Protein AF-A0A961CNM2-F1 (afdb_monomer_lite)

Sequence (95 aa):
MTRHDPADIAVTPADQRRAAELVEAALRGDGNQLGEHLADLHHAGTDRTLATIAVLARNLAVTLVAVHGDTAALKIIESTRLDALLADDDHPPHP

Secondary structure (DSSP, 8-state):
-----GGG----HHHHHHHHHHHHHHHHT-HHHHHHHHHHHHHT-HHHHHHHHHHHHHHHHHHHHHHH-HHHHHHHHHHHHHHHHHHHHTSPPP-

Structure (mmCIF, N/CA/C/O backbone):
data_AF-A0A961CNM2-F1
#
_entry.id   AF-A0A961CNM2-F1
#
loop_
_atom_site.group_PDB
_atom_site.id
_atom_site.type_symbol
_atom_site.label_atom_id
_atom_site.label_alt_id
_atom_site.label_comp_id
_atom_site.label_asym_id
_atom_site.label_entity_id
_atom_site.label_seq_id
_atom_site.pdbx_PDB_ins_code
_atom_site.Cartn_x
_atom_site.Cartn_y
_atom_site.Cartn_z
_atom_site.occupancy
_atom_site.B_iso_or_equiv
_atom_site.auth_seq_id
_atom_site.auth_comp_id
_atom_site.auth_asym_id
_atom_site.auth_atom_id
_atom_site.pdbx_PDB_model_num
ATOM 1 N N . MET A 1 1 ? -2.581 7.021 -28.416 1.00 44.81 1 MET A N 1
ATOM 2 C CA . MET A 1 1 ? -2.429 6.369 -27.098 1.00 44.81 1 MET A CA 1
ATOM 3 C C . MET A 1 1 ? -3.804 5.943 -26.626 1.00 44.81 1 MET A C 1
ATOM 5 O O . MET A 1 1 ? -4.598 6.791 -26.241 1.00 44.81 1 MET A O 1
ATOM 9 N N . THR A 1 2 ? -4.128 4.662 -26.747 1.00 46.50 2 THR A N 1
ATOM 10 C CA . THR A 1 2 ? -5.333 4.071 -26.155 1.00 46.50 2 THR A CA 1
ATOM 11 C C . THR A 1 2 ? -5.158 4.093 -24.638 1.00 46.50 2 THR A C 1
ATOM 13 O O . THR A 1 2 ? -4.178 3.549 -24.136 1.00 46.50 2 THR A O 1
ATOM 16 N N . ARG A 1 3 ? -6.045 4.782 -23.911 1.00 54.41 3 ARG A N 1
ATOM 17 C CA . ARG A 1 3 ? -6.063 4.735 -22.442 1.00 54.41 3 ARG A CA 1
ATOM 18 C C . ARG A 1 3 ? -6.446 3.313 -22.036 1.00 54.41 3 ARG A C 1
ATOM 20 O O . ARG A 1 3 ? -7.544 2.876 -22.366 1.00 54.41 3 ARG A O 1
ATOM 27 N N . HIS A 1 4 ? -5.530 2.593 -21.398 1.00 59.16 4 HIS A N 1
ATOM 28 C CA . HIS A 1 4 ? -5.858 1.350 -20.709 1.00 59.16 4 HIS A CA 1
ATOM 29 C C . HIS A 1 4 ? -6.644 1.712 -19.449 1.00 59.16 4 HIS A C 1
ATOM 31 O O . HIS A 1 4 ? -6.265 2.663 -18.761 1.00 59.16 4 HIS A O 1
ATOM 37 N N . ASP A 1 5 ? -7.752 1.018 -19.191 1.00 68.62 5 ASP A N 1
ATOM 38 C CA . ASP A 1 5 ? -8.474 1.184 -17.934 1.00 68.62 5 ASP A CA 1
ATOM 39 C C . ASP A 1 5 ? -7.581 0.631 -16.810 1.00 68.62 5 ASP A C 1
ATOM 41 O O . ASP A 1 5 ? -7.203 -0.543 -16.861 1.00 68.62 5 ASP A O 1
ATOM 45 N N . PRO A 1 6 ? -7.203 1.440 -15.805 1.00 60.41 6 PRO A N 1
ATOM 46 C CA . PRO A 1 6 ? -6.436 0.953 -14.664 1.00 60.41 6 PRO A CA 1
ATOM 47 C C . PRO A 1 6 ? -7.109 -0.225 -13.944 1.00 60.41 6 PRO A C 1
ATOM 49 O O . PRO A 1 6 ? -6.417 -1.019 -13.307 1.00 60.41 6 PRO A O 1
ATOM 52 N N . ALA A 1 7 ? -8.438 -0.350 -14.050 1.00 63.22 7 ALA A N 1
ATOM 53 C CA . ALA A 1 7 ? -9.206 -1.445 -13.465 1.00 63.22 7 ALA A CA 1
ATOM 54 C C . ALA A 1 7 ? -8.927 -2.814 -14.117 1.00 63.22 7 ALA A C 1
ATOM 56 O O . ALA A 1 7 ? -9.138 -3.839 -13.471 1.00 63.22 7 ALA A O 1
ATOM 57 N N . ASP A 1 8 ? -8.400 -2.843 -15.346 1.00 79.56 8 ASP A N 1
ATOM 58 C CA . ASP A 1 8 ? -8.096 -4.080 -16.081 1.00 79.56 8 ASP A CA 1
ATOM 59 C C . ASP A 1 8 ? -6.669 -4.600 -15.825 1.00 79.56 8 ASP A C 1
ATOM 61 O O . ASP A 1 8 ? -6.267 -5.650 -16.340 1.00 79.56 8 ASP A O 1
ATOM 65 N N . ILE A 1 9 ? -5.871 -3.890 -15.019 1.00 85.62 9 ILE A N 1
ATOM 66 C CA . ILE A 1 9 ? -4.496 -4.293 -14.727 1.00 85.62 9 ILE A CA 1
ATOM 67 C C . ILE A 1 9 ? -4.507 -5.499 -13.783 1.00 85.62 9 ILE A C 1
ATOM 69 O O . ILE A 1 9 ? -4.668 -5.386 -12.567 1.00 85.62 9 ILE A O 1
ATOM 73 N N . ALA A 1 10 ? -4.256 -6.679 -14.348 1.00 91.31 10 ALA A N 1
ATOM 74 C CA . ALA A 1 10 ? -4.094 -7.895 -13.567 1.00 91.31 10 ALA A CA 1
ATOM 75 C C . ALA A 1 10 ? -2.864 -7.810 -12.645 1.00 91.31 10 ALA A C 1
ATOM 77 O O . ALA A 1 10 ? -1.730 -7.596 -13.099 1.00 91.31 10 ALA A O 1
ATOM 78 N N . VAL A 1 11 ? -3.101 -8.042 -11.350 1.00 93.19 11 VAL A N 1
ATOM 79 C CA . VAL A 1 11 ? -2.057 -8.221 -10.336 1.00 93.19 11 VAL A CA 1
ATOM 80 C C 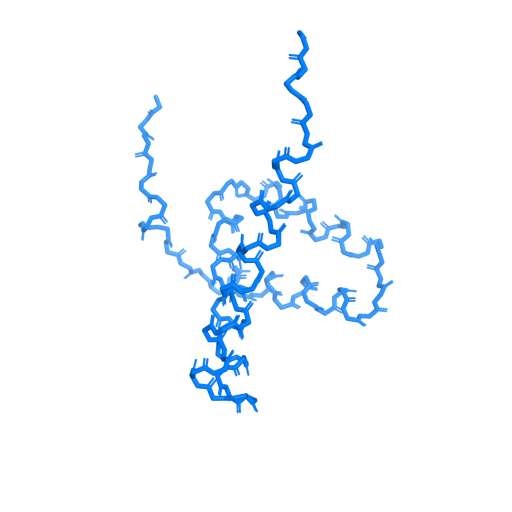. VAL A 1 11 ? -1.365 -9.561 -10.558 1.00 93.19 11 VAL A C 1
ATOM 82 O O . VAL A 1 11 ? -2.011 -10.609 -10.605 1.00 93.19 11 VAL A O 1
ATOM 85 N N . THR A 1 12 ? -0.039 -9.534 -10.652 1.00 95.38 12 THR A N 1
ATOM 86 C CA . THR A 1 12 ? 0.786 -10.736 -10.813 1.00 95.38 12 THR A CA 1
ATOM 87 C C . THR A 1 12 ? 1.523 -11.096 -9.515 1.00 95.38 12 THR A C 1
ATOM 89 O O . THR A 1 12 ? 1.697 -10.241 -8.642 1.00 95.38 12 THR A O 1
ATOM 92 N N . PRO A 1 13 ? 2.049 -12.330 -9.380 1.00 96.50 13 PRO A N 1
ATOM 93 C CA . PRO A 1 13 ? 2.921 -12.688 -8.257 1.00 96.50 13 PRO A CA 1
ATOM 94 C C . PRO A 1 13 ? 4.174 -11.805 -8.142 1.00 96.50 13 PRO A C 1
ATOM 96 O O . PRO A 1 13 ? 4.679 -11.582 -7.045 1.00 96.50 13 PRO A O 1
ATOM 99 N N . ALA A 1 14 ? 4.674 -11.266 -9.260 1.00 94.69 14 ALA A N 1
ATOM 100 C CA . ALA A 1 14 ? 5.811 -10.350 -9.242 1.00 94.69 14 ALA A CA 1
ATOM 101 C C . ALA A 1 14 ? 5.460 -9.012 -8.572 1.00 94.69 14 ALA A C 1
ATOM 103 O O . ALA A 1 14 ? 6.292 -8.463 -7.857 1.00 94.69 14 ALA A O 1
ATOM 104 N N . ASP A 1 15 ? 4.235 -8.514 -8.759 1.00 95.88 15 ASP A N 1
ATOM 105 C CA . ASP A 1 15 ? 3.757 -7.275 -8.130 1.00 95.88 15 ASP A CA 1
ATOM 106 C C . ASP A 1 15 ? 3.559 -7.473 -6.618 1.00 95.88 15 ASP A C 1
ATOM 108 O O . ASP A 1 15 ? 3.913 -6.612 -5.817 1.00 95.88 15 ASP A O 1
ATOM 112 N N . GLN A 1 16 ? 3.090 -8.658 -6.211 1.00 95.88 16 GLN A N 1
ATOM 113 C CA . GLN A 1 16 ? 2.994 -9.037 -4.798 1.00 95.88 16 GLN A CA 1
ATOM 114 C C . GLN A 1 16 ? 4.364 -9.108 -4.120 1.00 95.88 16 GLN A C 1
ATOM 116 O O . GLN A 1 16 ? 4.530 -8.596 -3.014 1.00 95.88 16 GLN A O 1
ATOM 121 N N . ARG A 1 17 ? 5.351 -9.713 -4.792 1.00 96.69 17 ARG A N 1
ATOM 122 C CA . ARG A 1 17 ? 6.729 -9.773 -4.297 1.00 96.69 17 ARG A CA 1
ATOM 123 C C . ARG A 1 17 ? 7.327 -8.373 -4.145 1.00 96.69 17 ARG A C 1
ATOM 125 O O . ARG A 1 17 ? 7.822 -8.065 -3.070 1.00 96.69 17 ARG A O 1
ATOM 132 N N . ARG A 1 18 ? 7.204 -7.513 -5.165 1.00 95.50 18 ARG A N 1
ATOM 133 C CA . ARG A 1 18 ? 7.693 -6.122 -5.097 1.00 95.50 18 ARG A CA 1
ATOM 134 C C . ARG A 1 18 ? 7.057 -5.342 -3.951 1.00 95.50 18 ARG A C 1
ATOM 136 O O . ARG A 1 18 ? 7.747 -4.616 -3.247 1.00 95.50 18 ARG A O 1
ATOM 143 N N . ALA A 1 19 ? 5.748 -5.504 -3.743 1.00 96.75 19 ALA A N 1
ATOM 144 C CA . ALA A 1 19 ? 5.054 -4.878 -2.622 1.00 96.75 19 ALA A CA 1
ATOM 145 C C . ALA A 1 19 ? 5.634 -5.332 -1.270 1.00 96.75 19 ALA A C 1
ATOM 147 O O . ALA A 1 19 ? 5.825 -4.506 -0.381 1.00 96.75 19 ALA A O 1
ATOM 148 N N . ALA A 1 20 ? 5.943 -6.623 -1.119 1.00 96.44 20 ALA A N 1
ATOM 149 C CA . ALA A 1 20 ? 6.566 -7.148 0.094 1.00 96.44 20 ALA A CA 1
ATOM 150 C C . ALA A 1 20 ? 7.992 -6.606 0.302 1.00 96.44 20 ALA A C 1
ATOM 152 O O . ALA A 1 20 ? 8.304 -6.160 1.403 1.00 96.44 20 ALA A O 1
ATOM 153 N N . GLU A 1 21 ? 8.817 -6.582 -0.748 1.00 96.12 21 GLU A N 1
ATOM 1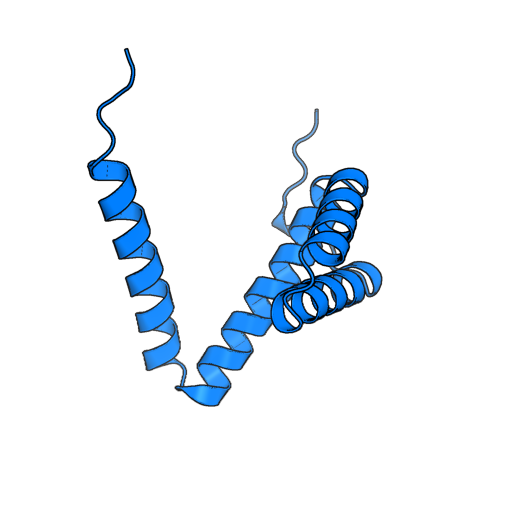54 C CA . GLU A 1 21 ? 10.194 -6.060 -0.718 1.00 96.12 21 GLU A CA 1
ATOM 155 C C . GLU A 1 21 ? 10.229 -4.563 -0.354 1.00 96.12 21 GLU A C 1
ATOM 157 O O . GLU A 1 21 ? 11.013 -4.145 0.498 1.00 96.12 21 GLU A O 1
ATOM 162 N N . LEU A 1 22 ? 9.312 -3.759 -0.910 1.00 96.19 22 LEU A N 1
ATOM 163 C CA . LEU A 1 22 ? 9.158 -2.341 -0.558 1.00 96.19 22 LEU A CA 1
ATOM 164 C C . LEU A 1 22 ? 8.803 -2.140 0.919 1.00 96.19 22 LEU A C 1
ATOM 166 O O . LEU A 1 22 ? 9.393 -1.294 1.591 1.00 96.19 22 LEU A O 1
ATOM 170 N N . VAL A 1 23 ? 7.838 -2.911 1.430 1.00 95.31 23 VAL A N 1
ATOM 171 C CA . VAL A 1 23 ? 7.434 -2.840 2.843 1.00 95.31 23 VAL A CA 1
ATOM 172 C C . VAL A 1 23 ? 8.577 -3.278 3.752 1.00 95.31 23 VAL A C 1
ATOM 174 O O . VAL A 1 23 ? 8.828 -2.634 4.767 1.00 95.31 23 VAL A O 1
ATOM 177 N N . GLU A 1 24 ? 9.292 -4.342 3.393 1.00 95.50 24 GLU A N 1
ATOM 178 C CA . GLU A 1 24 ? 10.434 -4.831 4.160 1.00 95.50 24 GLU A CA 1
ATOM 179 C C . GLU A 1 24 ? 11.557 -3.789 4.245 1.00 95.50 24 GLU A C 1
ATOM 181 O O . GLU A 1 24 ? 12.023 -3.493 5.348 1.00 95.50 24 GLU A O 1
ATOM 186 N N . ALA A 1 25 ? 11.945 -3.187 3.117 1.00 95.81 25 ALA A N 1
ATOM 187 C CA . ALA A 1 25 ? 12.960 -2.136 3.084 1.00 95.81 25 ALA A CA 1
ATOM 188 C C . ALA A 1 25 ? 12.545 -0.915 3.926 1.00 95.81 25 ALA A C 1
ATOM 190 O O . ALA A 1 25 ? 13.340 -0.403 4.719 1.00 95.81 25 ALA A O 1
ATOM 191 N N . ALA A 1 26 ? 11.274 -0.501 3.831 1.00 94.69 26 ALA A N 1
ATOM 192 C CA . ALA A 1 26 ? 10.729 0.595 4.630 1.00 94.69 26 ALA A CA 1
ATOM 193 C C . ALA A 1 26 ? 10.742 0.289 6.141 1.00 94.69 26 ALA A C 1
ATOM 195 O O . ALA A 1 26 ? 11.153 1.135 6.933 1.00 94.69 26 ALA A O 1
ATOM 196 N N . LEU A 1 27 ? 10.347 -0.923 6.551 1.00 93.69 27 LEU A N 1
ATOM 197 C CA . LEU A 1 27 ? 10.343 -1.341 7.960 1.00 93.69 27 LEU A CA 1
ATOM 198 C C . LEU A 1 27 ? 11.751 -1.454 8.552 1.00 93.69 27 LEU A C 1
ATOM 200 O O . LEU A 1 27 ? 11.944 -1.187 9.737 1.00 93.69 27 LEU A O 1
ATOM 204 N N . ARG A 1 28 ? 12.734 -1.848 7.738 1.00 96.06 28 ARG A N 1
ATOM 205 C CA . ARG A 1 28 ? 14.144 -1.914 8.145 1.00 96.06 28 ARG A CA 1
ATOM 206 C C . ARG A 1 28 ? 14.807 -0.538 8.231 1.00 96.06 28 ARG A C 1
ATOM 208 O O . ARG A 1 28 ? 15.899 -0.440 8.783 1.00 96.06 28 ARG A O 1
ATOM 215 N N . GLY A 1 29 ? 14.170 0.507 7.698 1.00 93.56 29 GLY A N 1
ATOM 216 C CA . GLY A 1 29 ? 14.762 1.839 7.594 1.00 93.56 29 GLY A CA 1
ATOM 217 C C . GLY A 1 29 ? 15.938 1.900 6.613 1.00 93.56 29 GLY A C 1
ATOM 218 O O . GLY A 1 29 ? 16.770 2.800 6.718 1.00 93.56 29 GLY A O 1
ATOM 219 N N . ASP A 1 30 ? 16.028 0.952 5.674 1.00 94.38 30 ASP A N 1
ATOM 220 C CA . ASP A 1 30 ? 17.079 0.928 4.655 1.00 94.38 30 ASP A CA 1
ATOM 221 C C . ASP A 1 30 ? 16.674 1.818 3.474 1.00 94.38 30 ASP A C 1
ATOM 223 O O . ASP A 1 30 ? 16.026 1.387 2.518 1.00 94.38 30 ASP A O 1
ATOM 227 N N . GLY A 1 31 ? 17.036 3.100 3.563 1.00 92.25 31 GLY A N 1
ATOM 228 C CA . GLY A 1 31 ? 16.704 4.093 2.541 1.00 92.25 31 GLY A CA 1
ATOM 229 C C . GLY A 1 31 ? 17.332 3.814 1.171 1.00 92.25 31 GLY A C 1
ATOM 230 O O . GLY A 1 31 ? 16.741 4.183 0.157 1.00 92.25 31 GLY A O 1
ATOM 231 N N . ASN A 1 32 ? 18.486 3.138 1.123 1.00 95.75 32 ASN A N 1
ATOM 232 C CA . ASN A 1 32 ? 19.142 2.802 -0.141 1.00 95.75 32 ASN A CA 1
ATOM 233 C C . ASN A 1 32 ? 18.368 1.694 -0.852 1.00 95.75 32 ASN A C 1
ATOM 235 O O . ASN A 1 32 ? 17.969 1.866 -2.001 1.00 95.75 32 ASN A O 1
ATOM 239 N N . GLN A 1 33 ? 18.081 0.605 -0.136 1.00 94.75 33 GLN A N 1
ATOM 240 C CA . GLN A 1 33 ? 17.302 -0.507 -0.674 1.00 94.75 33 GLN A CA 1
ATOM 241 C C . GLN A 1 33 ? 15.880 -0.068 -1.054 1.00 94.75 33 GLN A C 1
ATOM 243 O O . GLN A 1 33 ? 15.359 -0.457 -2.100 1.00 94.75 33 GLN A O 1
ATOM 248 N N . LEU A 1 34 ? 15.258 0.795 -0.245 1.00 95.75 34 LEU A N 1
ATOM 249 C CA . LEU A 1 34 ? 13.961 1.376 -0.578 1.00 95.75 34 LEU A CA 1
ATOM 250 C C . LEU A 1 34 ? 14.031 2.193 -1.878 1.00 95.75 34 LEU A C 1
ATOM 252 O O . LEU A 1 34 ? 13.160 2.055 -2.736 1.00 95.75 34 LEU A O 1
ATOM 256 N N . GLY A 1 35 ? 15.073 3.013 -2.043 1.00 95.38 35 GLY A N 1
ATOM 257 C CA . GLY A 1 35 ? 15.311 3.784 -3.262 1.00 95.38 35 GLY A CA 1
ATOM 258 C C . GLY A 1 35 ? 15.501 2.903 -4.499 1.00 95.38 35 GLY A C 1
ATOM 259 O O . GLY A 1 35 ? 14.908 3.186 -5.540 1.00 95.38 35 GLY A O 1
ATOM 260 N N . GLU A 1 36 ? 16.258 1.811 -4.379 1.00 97.12 36 GLU A N 1
ATOM 261 C CA . GLU A 1 36 ? 16.449 0.823 -5.449 1.00 97.12 36 GLU A CA 1
ATOM 262 C C . GLU A 1 36 ? 15.121 0.175 -5.858 1.00 97.12 36 GLU A C 1
ATOM 264 O O . GLU A 1 36 ? 14.768 0.184 -7.037 1.00 97.12 36 GLU A O 1
ATOM 269 N N . HIS A 1 37 ? 14.320 -0.290 -4.897 1.00 96.12 37 HIS A N 1
ATOM 270 C CA . HIS A 1 37 ? 13.018 -0.890 -5.194 1.00 96.12 37 HIS A CA 1
ATOM 271 C C . HIS A 1 37 ? 12.028 0.098 -5.826 1.00 96.12 37 HIS A C 1
ATOM 273 O O . HIS A 1 37 ? 11.256 -0.278 -6.713 1.00 96.12 37 HIS A O 1
ATOM 279 N N . LEU A 1 38 ? 12.048 1.368 -5.410 1.00 95.25 38 LEU A N 1
ATOM 280 C CA . LEU A 1 38 ? 11.238 2.416 -6.035 1.00 95.25 38 LEU A CA 1
ATOM 281 C C . LEU A 1 38 ? 11.705 2.716 -7.466 1.00 95.25 38 LEU A C 1
ATOM 283 O O . LEU A 1 38 ? 10.869 2.902 -8.355 1.00 95.25 38 LEU A O 1
ATOM 287 N N . ALA A 1 39 ? 13.018 2.721 -7.711 1.00 95.75 39 ALA A N 1
ATOM 288 C CA . ALA A 1 39 ? 13.574 2.876 -9.049 1.00 95.75 39 ALA A CA 1
ATOM 289 C C . ALA A 1 39 ? 13.195 1.693 -9.953 1.00 95.75 39 ALA A C 1
ATOM 291 O O . ALA A 1 39 ? 12.752 1.911 -11.082 1.00 95.75 39 ALA A O 1
ATOM 292 N N . ASP A 1 40 ? 13.289 0.459 -9.463 1.00 93.81 40 ASP A N 1
ATOM 293 C CA . ASP A 1 40 ? 12.870 -0.741 -10.195 1.00 93.81 40 ASP A CA 1
ATOM 294 C C . ASP A 1 40 ? 11.379 -0.708 -10.536 1.00 93.81 40 ASP A C 1
ATOM 296 O O . ASP A 1 40 ? 10.975 -1.064 -11.647 1.00 93.81 40 ASP A O 1
ATOM 300 N N . LEU A 1 41 ? 10.548 -0.242 -9.598 1.00 93.50 41 LEU A N 1
ATOM 301 C CA . LEU A 1 41 ? 9.117 -0.088 -9.822 1.00 93.50 41 LEU A CA 1
ATOM 302 C C . LEU A 1 41 ? 8.835 0.950 -10.915 1.00 93.50 41 LEU A C 1
ATOM 304 O O . LEU A 1 41 ? 8.038 0.693 -11.816 1.00 93.50 41 LEU A O 1
ATOM 308 N N . HIS A 1 42 ? 9.544 2.082 -10.893 1.00 92.19 42 HIS A N 1
ATOM 309 C CA . HIS A 1 42 ? 9.461 3.089 -11.948 1.00 92.19 42 HIS A CA 1
ATOM 310 C C . HIS A 1 42 ? 9.838 2.511 -13.324 1.00 92.19 42 HIS A C 1
ATOM 312 O O . HIS A 1 42 ? 9.097 2.699 -14.292 1.00 92.19 42 HIS A O 1
ATOM 318 N N . HIS A 1 43 ? 10.932 1.746 -13.406 1.00 95.12 43 HIS A N 1
ATOM 319 C CA . HIS A 1 43 ? 11.374 1.100 -14.649 1.00 95.12 43 HIS A CA 1
ATOM 320 C C . HIS A 1 43 ? 10.405 0.019 -15.149 1.00 95.12 43 HIS A C 1
ATOM 322 O O . HIS A 1 43 ? 10.296 -0.192 -16.357 1.00 95.12 43 HIS A O 1
ATOM 328 N N . ALA A 1 44 ? 9.673 -0.650 -14.253 1.00 91.62 44 ALA A N 1
ATOM 329 C CA . ALA A 1 44 ? 8.660 -1.641 -14.619 1.00 91.62 44 ALA A CA 1
ATOM 330 C C . ALA A 1 44 ? 7.430 -1.029 -15.324 1.00 91.62 44 ALA A C 1
ATOM 332 O O . ALA A 1 44 ? 6.639 -1.763 -15.925 1.00 91.62 44 ALA A O 1
ATOM 333 N N . GLY A 1 45 ? 7.283 0.298 -15.279 1.00 94.12 45 GLY A N 1
ATOM 334 C CA . GLY A 1 45 ? 6.242 1.048 -15.969 1.00 94.12 45 GLY A CA 1
ATOM 335 C C . GLY A 1 45 ? 4.960 1.228 -15.156 1.00 94.12 45 GLY A C 1
ATOM 336 O O . GLY A 1 45 ? 4.704 0.544 -14.164 1.00 94.12 45 GLY A O 1
ATOM 337 N N . THR A 1 46 ? 4.130 2.175 -15.603 1.00 92.69 46 THR A N 1
ATOM 338 C CA . THR A 1 46 ? 2.932 2.646 -14.890 1.00 92.69 46 THR A CA 1
ATOM 339 C C . THR A 1 46 ? 1.996 1.516 -14.475 1.00 92.69 46 THR A C 1
ATOM 341 O O . THR A 1 46 ? 1.574 1.485 -13.323 1.00 92.69 46 THR A O 1
ATOM 344 N N . ASP A 1 47 ? 1.719 0.554 -15.357 1.00 93.81 47 ASP A N 1
ATOM 345 C CA . ASP A 1 47 ? 0.775 -0.522 -15.045 1.00 93.81 47 ASP A CA 1
ATOM 346 C C . ASP A 1 47 ? 1.266 -1.402 -13.889 1.00 93.81 47 ASP A C 1
ATOM 348 O O . ASP A 1 47 ? 0.505 -1.753 -12.990 1.00 93.81 47 ASP A O 1
ATOM 352 N N . ARG A 1 48 ? 2.561 -1.738 -13.871 1.00 93.81 48 ARG A N 1
ATOM 353 C CA . ARG A 1 48 ? 3.146 -2.570 -12.808 1.00 93.81 48 ARG A CA 1
ATOM 354 C C . ARG A 1 48 ? 3.250 -1.807 -11.492 1.00 93.81 48 ARG A C 1
ATOM 356 O O . ARG A 1 48 ? 3.005 -2.381 -10.429 1.00 93.81 48 ARG A O 1
ATOM 363 N N . THR A 1 49 ? 3.531 -0.508 -11.569 1.00 94.50 49 THR A N 1
ATOM 364 C CA . THR A 1 49 ? 3.450 0.407 -10.427 1.00 94.50 49 THR A CA 1
ATOM 365 C C . THR A 1 49 ? 2.051 0.406 -9.823 1.00 94.50 49 THR A C 1
ATOM 367 O O . THR A 1 49 ? 1.906 0.157 -8.628 1.00 94.50 49 THR A O 1
ATOM 370 N N . LEU A 1 50 ? 1.010 0.589 -10.640 1.00 93.75 50 LEU A N 1
ATOM 371 C CA . LEU A 1 50 ? -0.380 0.583 -10.178 1.00 93.75 50 LEU A CA 1
ATOM 372 C C . LEU A 1 50 ? -0.787 -0.770 -9.580 1.00 93.75 50 LEU A C 1
ATOM 374 O O . LEU A 1 50 ? -1.384 -0.796 -8.505 1.00 93.75 50 LEU A O 1
ATOM 378 N N . ALA A 1 51 ? -0.406 -1.889 -10.205 1.00 93.69 51 ALA A N 1
ATOM 379 C CA . ALA A 1 51 ? -0.661 -3.226 -9.666 1.00 93.69 51 ALA A CA 1
ATOM 380 C C . ALA A 1 51 ? -0.005 -3.437 -8.288 1.00 93.69 51 ALA A C 1
ATOM 382 O O . ALA A 1 51 ? -0.621 -3.986 -7.376 1.00 93.69 51 ALA A O 1
ATOM 383 N N . THR A 1 52 ? 1.231 -2.963 -8.116 1.00 96.12 52 THR A N 1
ATOM 384 C CA . THR A 1 52 ? 1.972 -3.061 -6.848 1.00 96.12 52 THR A CA 1
ATOM 385 C C . THR A 1 52 ? 1.333 -2.183 -5.768 1.00 96.12 52 THR A C 1
ATOM 387 O O . THR A 1 52 ? 1.122 -2.640 -4.644 1.00 96.12 52 THR A O 1
ATOM 390 N N . ILE A 1 53 ? 0.934 -0.953 -6.112 1.00 94.56 53 ILE A N 1
ATOM 391 C CA . ILE A 1 53 ? 0.204 -0.054 -5.205 1.00 94.56 53 ILE A CA 1
ATOM 392 C C . ILE A 1 53 ? -1.141 -0.663 -4.797 1.00 94.56 53 ILE A C 1
ATOM 394 O O . ILE A 1 53 ? -1.502 -0.603 -3.624 1.00 94.56 53 ILE A O 1
ATOM 398 N N . ALA A 1 54 ? -1.860 -1.305 -5.720 1.00 93.38 54 ALA A N 1
ATOM 399 C CA . ALA A 1 54 ? -3.113 -1.984 -5.406 1.00 93.38 54 ALA A CA 1
ATOM 400 C C . ALA A 1 54 ? -2.915 -3.105 -4.367 1.00 93.38 54 ALA A C 1
ATOM 402 O O . ALA A 1 54 ? -3.728 -3.244 -3.449 1.00 93.38 54 ALA A O 1
ATOM 403 N N . VAL A 1 55 ? -1.812 -3.864 -4.451 1.00 95.88 55 VAL A N 1
ATOM 404 C CA . VAL A 1 55 ? -1.449 -4.861 -3.426 1.00 95.88 55 VAL A CA 1
ATOM 405 C C . VAL A 1 55 ? -1.176 -4.191 -2.078 1.00 95.88 55 VAL A C 1
ATOM 407 O O . VAL A 1 55 ? -1.719 -4.635 -1.065 1.00 95.88 55 VAL A O 1
ATOM 410 N N . LEU A 1 56 ? -0.380 -3.117 -2.053 1.00 95.81 56 LEU A N 1
ATOM 411 C CA . LEU A 1 56 ? -0.071 -2.373 -0.825 1.00 95.81 56 LEU A CA 1
ATOM 412 C C . LEU A 1 56 ? -1.342 -1.821 -0.163 1.00 95.81 56 LEU A C 1
ATOM 414 O O . LEU A 1 56 ? -1.562 -2.039 1.029 1.00 95.81 56 LEU A O 1
ATOM 418 N N . ALA A 1 57 ? -2.217 -1.183 -0.943 1.00 94.06 57 ALA A N 1
ATOM 419 C CA . ALA A 1 57 ? -3.482 -0.629 -0.470 1.00 94.06 57 ALA A CA 1
ATOM 420 C C . ALA A 1 57 ? -4.417 -1.718 0.077 1.00 94.06 57 ALA A C 1
ATOM 422 O O . ALA A 1 57 ? -5.010 -1.553 1.145 1.00 94.06 57 ALA A O 1
ATOM 423 N N . ARG A 1 58 ? -4.507 -2.869 -0.606 1.00 92.38 58 ARG A N 1
ATOM 424 C CA . ARG A 1 58 ? -5.276 -4.022 -0.120 1.00 92.38 58 ARG A CA 1
ATOM 425 C C . ARG A 1 58 ? -4.728 -4.542 1.208 1.00 92.38 58 ARG A C 1
ATOM 427 O O . ARG A 1 58 ? -5.511 -4.809 2.116 1.00 92.38 58 ARG A O 1
ATOM 434 N N . ASN A 1 59 ? -3.410 -4.682 1.335 1.00 94.38 59 ASN A N 1
ATOM 435 C CA . ASN A 1 59 ? -2.778 -5.171 2.562 1.00 94.38 59 ASN A CA 1
ATOM 436 C C . ASN A 1 59 ? -2.991 -4.203 3.732 1.00 94.38 59 ASN A C 1
ATOM 438 O O . ASN A 1 59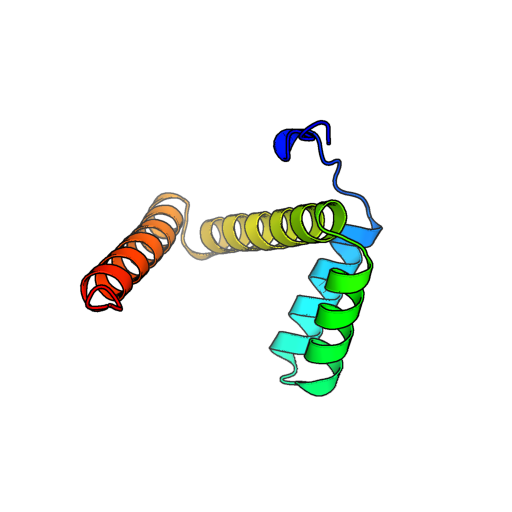 ? -3.285 -4.651 4.842 1.00 94.38 59 ASN A O 1
ATOM 442 N N . LEU A 1 60 ? -2.916 -2.892 3.477 1.00 92.75 60 LEU A N 1
ATOM 443 C CA . LEU A 1 60 ? -3.249 -1.864 4.460 1.00 92.75 60 LEU A CA 1
ATOM 444 C C . LEU A 1 60 ? -4.705 -1.997 4.917 1.00 92.75 60 LEU A C 1
ATOM 446 O O . LEU A 1 60 ? -4.956 -2.100 6.114 1.00 92.75 60 LEU A O 1
ATOM 450 N N . ALA A 1 61 ? -5.654 -2.062 3.979 1.00 91.38 61 ALA A N 1
ATOM 451 C CA . ALA A 1 61 ? -7.073 -2.187 4.301 1.00 91.38 61 ALA A CA 1
ATOM 452 C C . ALA A 1 61 ? -7.365 -3.448 5.132 1.00 91.38 61 ALA A C 1
ATOM 454 O O . ALA A 1 61 ? -8.029 -3.366 6.164 1.00 91.38 61 ALA A O 1
ATOM 455 N N . VAL A 1 62 ? -6.817 -4.602 4.734 1.00 94.19 62 VAL A N 1
ATOM 456 C CA . VAL A 1 62 ? -6.964 -5.862 5.482 1.00 94.19 62 VAL A CA 1
ATOM 457 C C . VAL A 1 62 ? -6.380 -5.739 6.889 1.00 94.19 62 VAL A C 1
ATOM 459 O O . VAL A 1 62 ? -7.024 -6.154 7.849 1.00 94.19 62 VAL A O 1
ATOM 462 N N . THR A 1 63 ? -5.194 -5.143 7.026 1.00 94.81 63 THR A N 1
ATOM 463 C CA . THR A 1 63 ? -4.536 -4.964 8.328 1.00 94.81 63 THR A CA 1
ATOM 464 C C . THR A 1 63 ? -5.336 -4.035 9.238 1.00 94.81 63 THR A C 1
ATOM 466 O O . THR A 1 63 ? -5.573 -4.373 10.395 1.00 94.81 63 THR A O 1
ATOM 469 N N . LEU A 1 64 ? -5.815 -2.900 8.721 1.00 93.69 64 LEU A N 1
ATOM 470 C CA . LEU A 1 64 ? -6.625 -1.953 9.490 1.00 93.69 64 LEU A CA 1
ATOM 471 C C . LEU A 1 64 ? -7.912 -2.604 10.004 1.00 93.69 64 LEU A C 1
ATOM 473 O O . LEU A 1 64 ? -8.244 -2.455 11.179 1.00 93.69 64 LEU A O 1
ATOM 477 N N . VAL A 1 65 ? -8.605 -3.366 9.153 1.00 95.88 65 VAL A N 1
ATOM 478 C CA . VAL A 1 65 ? -9.816 -4.097 9.551 1.00 95.88 65 VAL A CA 1
ATOM 479 C C . VAL A 1 65 ? -9.488 -5.174 10.586 1.00 95.88 65 VAL A C 1
ATOM 481 O O . VAL A 1 65 ? -10.208 -5.303 11.573 1.00 95.88 65 VAL A O 1
ATOM 484 N N . ALA A 1 66 ? -8.399 -5.923 10.400 1.00 96.44 66 ALA A N 1
ATOM 485 C CA . ALA A 1 66 ? -8.003 -6.984 11.322 1.00 96.44 66 ALA A CA 1
ATOM 486 C C . ALA A 1 66 ? -7.632 -6.455 12.719 1.00 96.44 66 ALA A C 1
ATOM 488 O O . ALA A 1 66 ? -7.916 -7.120 13.713 1.00 96.44 66 ALA A O 1
ATOM 489 N N . VAL A 1 67 ? -7.010 -5.275 12.802 1.00 97.12 67 VAL A N 1
ATOM 490 C CA . VAL A 1 67 ? -6.529 -4.699 14.070 1.00 97.12 67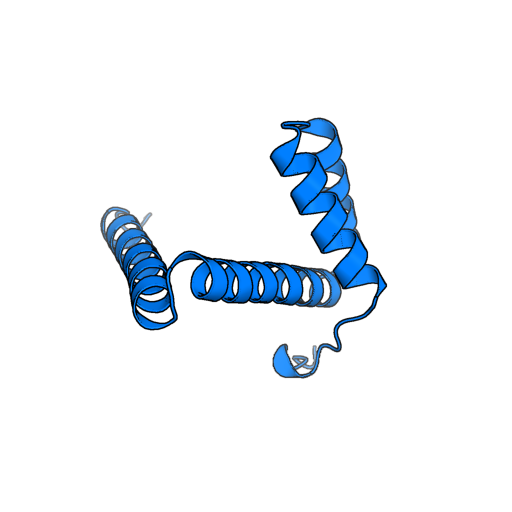 VAL A CA 1
ATOM 491 C C . VAL A 1 67 ? -7.592 -3.838 14.760 1.00 97.12 67 VAL A C 1
ATOM 493 O O . VAL A 1 67 ? -7.702 -3.876 15.985 1.00 97.12 67 VAL A O 1
ATOM 496 N N . HIS A 1 68 ? -8.378 -3.066 14.006 1.00 95.81 68 HIS A N 1
ATOM 497 C CA . HIS A 1 68 ? -9.280 -2.048 14.564 1.00 95.81 68 HIS A CA 1
ATOM 498 C C . HIS A 1 68 ? -10.770 -2.294 14.280 1.00 95.81 68 HIS A C 1
ATOM 500 O O . HIS A 1 68 ? -11.618 -1.600 14.843 1.00 95.81 68 HIS A O 1
ATOM 506 N N . GLY A 1 69 ? -11.107 -3.267 13.431 1.00 94.69 69 GLY A N 1
ATOM 507 C CA . GLY A 1 69 ? -12.457 -3.449 12.901 1.00 94.69 69 GLY A CA 1
ATOM 508 C C . GLY A 1 69 ? -12.761 -2.518 11.722 1.00 94.69 69 GLY A C 1
ATOM 509 O O . GLY A 1 69 ? -12.077 -1.522 11.479 1.00 94.69 69 GLY A O 1
ATOM 510 N N . ASP A 1 70 ? -13.812 -2.846 10.973 1.00 94.50 70 ASP A N 1
ATOM 511 C CA . ASP A 1 70 ? -14.215 -2.155 9.741 1.00 94.50 70 ASP A CA 1
ATOM 512 C C . ASP A 1 70 ? -14.533 -0.664 9.941 1.00 94.50 70 ASP A C 1
ATOM 514 O O . ASP A 1 70 ? -14.062 0.197 9.198 1.00 94.50 70 ASP A O 1
ATOM 518 N N . THR A 1 71 ? -15.280 -0.349 10.994 1.00 94.81 71 THR A N 1
ATOM 519 C CA . THR A 1 71 ? -15.775 0.996 11.281 1.00 94.81 71 THR A CA 1
ATOM 520 C C . THR A 1 71 ? -14.626 1.939 11.626 1.00 94.81 71 THR A C 1
ATOM 522 O O . THR A 1 71 ? -14.596 3.081 11.169 1.00 94.81 71 THR A O 1
ATOM 525 N N . ALA A 1 72 ? -13.663 1.477 12.426 1.00 92.19 72 ALA A N 1
ATOM 526 C CA . ALA A 1 72 ? -12.492 2.273 12.775 1.00 92.19 72 ALA A CA 1
ATOM 527 C C . ALA A 1 72 ? -11.532 2.411 11.585 1.00 92.19 72 ALA A C 1
ATOM 529 O O . ALA A 1 72 ? -11.021 3.505 11.353 1.00 92.19 72 ALA A O 1
ATOM 530 N N . ALA A 1 73 ? -11.348 1.348 10.794 1.00 92.75 73 ALA A N 1
ATOM 531 C CA . ALA A 1 73 ? -10.552 1.396 9.571 1.00 92.75 73 ALA A CA 1
ATOM 532 C C . ALA A 1 73 ? -11.070 2.463 8.589 1.00 92.75 73 ALA A C 1
ATOM 534 O O . ALA A 1 73 ? -10.282 3.262 8.084 1.00 92.75 73 ALA A O 1
ATOM 535 N N . LEU A 1 74 ? -12.390 2.539 8.375 1.00 93.44 74 LEU A N 1
ATOM 536 C CA . LEU A 1 74 ? -13.001 3.569 7.525 1.00 93.44 74 LEU A CA 1
ATOM 537 C C . LEU A 1 74 ? -12.753 4.987 8.051 1.00 93.44 74 LEU A C 1
ATOM 539 O O . LEU A 1 74 ? -12.400 5.863 7.266 1.00 93.44 74 LEU A O 1
ATOM 543 N N . LYS A 1 75 ? -12.872 5.208 9.366 1.00 93.06 75 LYS A N 1
ATOM 544 C CA . LYS A 1 75 ? -12.591 6.518 9.981 1.00 93.06 75 LYS A CA 1
ATOM 545 C C . LYS A 1 75 ? -11.133 6.945 9.816 1.00 93.06 75 LYS A C 1
ATOM 547 O O . LYS A 1 75 ? -10.879 8.122 9.597 1.00 93.06 75 LYS A O 1
ATOM 552 N N . ILE A 1 76 ? -10.187 6.007 9.907 1.00 91.38 76 ILE A N 1
ATOM 553 C CA . ILE A 1 76 ? -8.760 6.290 9.684 1.00 91.38 76 ILE A CA 1
ATOM 554 C C . ILE A 1 76 ? -8.542 6.772 8.246 1.00 91.38 76 ILE A C 1
ATOM 556 O O . ILE A 1 76 ? -7.956 7.832 8.046 1.00 91.38 76 ILE A O 1
ATOM 560 N N . ILE A 1 77 ? -9.070 6.046 7.255 1.00 89.88 77 ILE A N 1
ATOM 561 C CA . ILE A 1 77 ? -8.956 6.436 5.841 1.00 89.88 77 ILE A CA 1
ATOM 562 C C . ILE A 1 77 ? -9.657 7.774 5.568 1.00 89.88 77 ILE A C 1
ATOM 564 O O . ILE A 1 77 ? -9.137 8.607 4.825 1.00 89.88 77 ILE A O 1
ATOM 568 N N . GLU A 1 78 ? -10.820 8.009 6.179 1.00 92.12 78 GLU A N 1
ATOM 569 C CA . GLU A 1 78 ? -11.529 9.282 6.069 1.00 92.12 78 GLU A CA 1
ATOM 570 C C . GLU A 1 78 ? -10.727 10.445 6.661 1.00 92.12 78 GLU A C 1
ATOM 572 O O . GLU A 1 78 ? -10.623 11.482 6.009 1.00 92.12 78 GLU A O 1
ATOM 577 N N . SER A 1 79 ? -10.113 10.264 7.834 1.00 91.31 79 SER A N 1
ATOM 578 C CA . SER A 1 79 ? -9.228 11.268 8.435 1.00 91.31 79 SER A CA 1
ATOM 579 C C . SER A 1 79 ? -8.064 11.593 7.507 1.00 91.31 79 SER A C 1
ATOM 581 O O . SER A 1 79 ? -7.841 12.758 7.214 1.00 91.31 79 SER A O 1
ATOM 583 N N . THR A 1 80 ? -7.389 10.579 6.956 1.00 88.31 80 THR A N 1
ATOM 584 C CA . THR A 1 80 ? -6.297 10.790 5.993 1.00 88.31 80 THR A CA 1
ATOM 585 C C . THR A 1 80 ? -6.753 11.588 4.769 1.00 88.31 80 THR A C 1
ATOM 587 O O . THR A 1 80 ? -6.021 12.447 4.283 1.00 88.31 80 THR A O 1
ATOM 590 N N . ARG A 1 81 ? -7.974 11.342 4.272 1.00 89.31 81 ARG A N 1
ATOM 591 C CA . ARG A 1 81 ? -8.555 12.124 3.171 1.00 89.31 81 ARG A CA 1
ATOM 592 C C . ARG A 1 81 ? -8.816 13.578 3.578 1.00 89.31 81 ARG A C 1
ATOM 594 O O . ARG A 1 81 ? -8.574 14.467 2.771 1.00 89.31 81 ARG A O 1
ATOM 601 N N . LEU A 1 82 ? -9.326 13.816 4.787 1.00 90.12 82 LEU A N 1
ATOM 602 C CA . LEU A 1 82 ? -9.570 15.167 5.303 1.00 90.12 82 LEU A CA 1
ATOM 603 C C . LEU A 1 82 ? -8.259 15.935 5.502 1.00 90.12 82 LEU A C 1
ATOM 605 O O . LEU A 1 82 ? -8.172 17.079 5.070 1.00 90.12 82 LEU A O 1
ATOM 609 N N . ASP A 1 83 ? -7.235 15.295 6.067 1.00 88.50 83 ASP A N 1
ATOM 610 C CA . ASP A 1 83 ? -5.909 15.895 6.252 1.00 88.50 83 ASP A CA 1
ATOM 611 C C 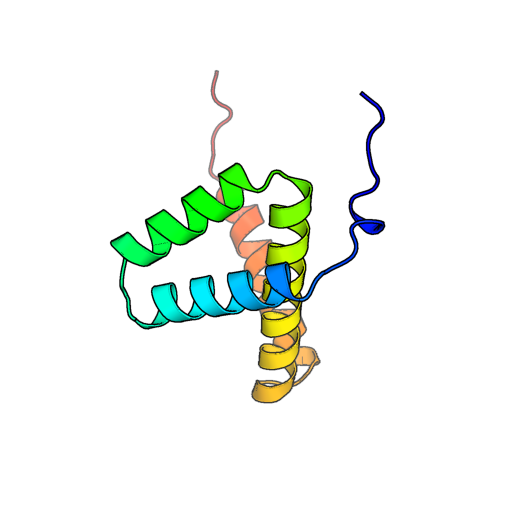. ASP A 1 83 ? -5.293 16.308 4.906 1.00 88.50 83 ASP A C 1
ATOM 613 O O . ASP A 1 83 ? -4.737 17.397 4.781 1.00 88.50 83 ASP A O 1
ATOM 617 N N . ALA A 1 84 ? -5.441 15.467 3.875 1.00 85.06 84 ALA A N 1
ATOM 618 C CA . ALA A 1 84 ? -4.970 15.777 2.527 1.00 85.06 84 ALA A CA 1
ATOM 619 C C . ALA A 1 84 ? -5.710 16.969 1.896 1.00 85.06 84 ALA A C 1
ATOM 621 O O . ALA A 1 84 ? -5.073 17.791 1.247 1.00 85.06 84 ALA A O 1
ATOM 622 N N . LEU A 1 85 ? -7.030 17.080 2.096 1.00 82.81 85 LEU A N 1
ATOM 623 C CA . LEU A 1 85 ? -7.821 18.216 1.603 1.00 82.81 85 LEU A CA 1
ATOM 624 C C . LEU A 1 85 ? -7.409 19.528 2.280 1.00 82.81 85 LEU A C 1
ATOM 626 O O . LEU A 1 85 ? -7.224 20.533 1.603 1.00 82.81 85 LEU A O 1
ATOM 630 N N . LEU A 1 86 ? -7.217 19.505 3.601 1.00 83.75 86 LEU A N 1
ATOM 631 C CA . LEU A 1 86 ? -6.796 20.685 4.359 1.00 83.75 86 LEU A CA 1
ATOM 632 C C . LEU A 1 86 ? -5.397 21.169 3.946 1.00 83.75 86 LEU A C 1
ATOM 634 O O . LEU A 1 86 ? -5.169 22.369 3.865 1.00 83.75 86 LEU A O 1
ATOM 638 N N . ALA A 1 87 ? -4.473 20.249 3.652 1.00 79.81 87 ALA A N 1
ATOM 639 C CA . ALA A 1 87 ? -3.132 20.604 3.188 1.00 79.81 87 ALA A CA 1
ATOM 640 C C . ALA A 1 87 ? -3.118 21.258 1.790 1.00 79.81 87 ALA A C 1
ATOM 642 O O . ALA A 1 87 ? -2.217 22.045 1.502 1.00 79.81 87 ALA A O 1
ATOM 643 N N . ASP A 1 88 ? -4.092 20.929 0.935 1.00 71.31 88 ASP A N 1
ATOM 644 C CA . ASP A 1 88 ? -4.224 21.482 -0.421 1.00 71.31 88 ASP A CA 1
ATOM 645 C C . ASP A 1 88 ? -4.851 22.891 -0.392 1.00 71.31 88 ASP A C 1
ATOM 647 O O . ASP A 1 88 ? -4.422 23.781 -1.127 1.00 71.31 88 ASP A O 1
ATOM 651 N N . ASP A 1 89 ? -5.793 23.135 0.528 1.00 61.56 89 ASP A N 1
ATOM 652 C CA . ASP A 1 89 ? -6.422 24.451 0.740 1.00 61.56 89 ASP A CA 1
ATOM 653 C C . ASP A 1 89 ? -5.434 25.520 1.266 1.00 61.56 89 ASP A C 1
ATOM 655 O O . ASP A 1 89 ? -5.634 26.718 1.046 1.00 61.56 89 ASP A O 1
ATOM 659 N N . ASP A 1 90 ? -4.341 25.105 1.916 1.00 60.16 90 ASP A N 1
ATOM 660 C CA . ASP A 1 90 ? -3.278 25.988 2.421 1.00 60.16 90 ASP A CA 1
ATOM 661 C C . ASP A 1 90 ? -2.213 26.354 1.359 1.00 60.16 90 ASP A C 1
ATOM 663 O O . ASP A 1 90 ? -1.317 27.163 1.631 1.00 60.16 90 ASP A O 1
ATOM 667 N N . HIS A 1 91 ? -2.279 25.801 0.138 1.00 50.06 91 HIS A N 1
ATOM 668 C CA . HIS A 1 91 ? -1.407 26.206 -0.971 1.00 50.06 91 HIS A CA 1
ATOM 669 C C . HIS A 1 91 ? -2.028 27.374 -1.763 1.00 50.06 91 HIS A C 1
ATOM 671 O O . HIS A 1 91 ? -3.013 27.182 -2.478 1.00 50.06 91 HIS A O 1
ATOM 677 N N . PRO A 1 92 ? -1.466 28.604 -1.709 1.00 50.66 92 PRO A N 1
ATOM 678 C CA . PRO A 1 92 ? -1.926 29.674 -2.587 1.00 50.66 92 PRO A CA 1
ATOM 679 C C . PRO A 1 92 ? -1.692 29.270 -4.052 1.00 50.66 92 PRO A C 1
ATOM 681 O O . PRO A 1 92 ? -0.664 28.653 -4.351 1.00 50.66 92 PRO A O 1
ATOM 684 N N . PRO A 1 93 ? -2.591 29.628 -4.990 1.00 52.12 93 PRO A N 1
ATOM 685 C CA . PRO A 1 93 ? -2.368 29.348 -6.400 1.00 52.12 93 PRO A CA 1
ATOM 686 C C . PRO A 1 93 ? -1.050 29.998 -6.830 1.00 52.12 93 PRO A C 1
ATOM 688 O O . PRO A 1 93 ? -0.873 31.212 -6.699 1.00 52.12 93 PRO A O 1
ATOM 691 N N . HIS A 1 94 ? -0.108 29.181 -7.305 1.00 54.28 94 HIS A N 1
ATOM 692 C CA . HIS A 1 94 ? 1.118 29.691 -7.907 1.00 54.28 94 HIS A CA 1
ATOM 693 C C . HIS A 1 94 ? 0.756 30.552 -9.136 1.00 54.28 94 HIS A C 1
ATOM 695 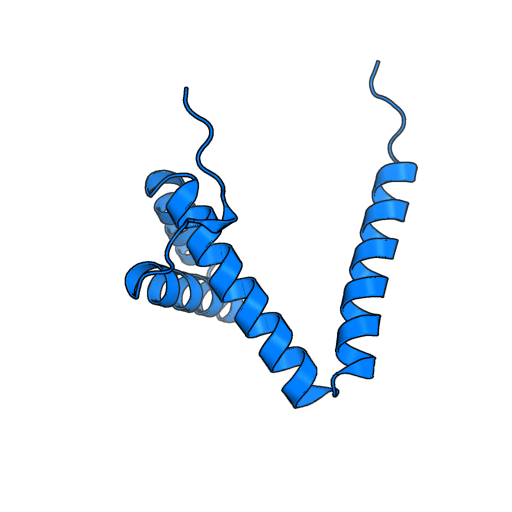O O . HIS A 1 94 ? -0.079 30.116 -9.934 1.00 54.28 94 HIS A O 1
ATOM 701 N N . PRO A 1 95 ? 1.334 31.762 -9.272 1.00 52.97 95 PRO A N 1
ATOM 702 C CA . PRO A 1 95 ? 1.121 32.628 -10.432 1.00 52.97 95 PRO A CA 1
ATOM 703 C C . PRO A 1 95 ? 1.685 32.038 -11.729 1.00 52.97 95 PRO A C 1
ATOM 705 O O . PRO A 1 95 ? 2.686 31.285 -11.660 1.00 52.97 95 PRO A O 1
#

pLDDT: mean 87.5, std 14.06, range [44.81, 97.12]

Foldseek 3Di:
DPDDDLVPLDQDVVLLVLLVQLVVCVVVVPPVSNVVSVVVQVVVDDSSVSSNVVNNVVVLLVVLCVPPNDVVSVVVVVVVVVVVVVVVVPDDPDD

Radius of gyration: 16.35 Å; chains: 1; bounding box: 35×45×42 Å